Protein AF-A0A8S2ZHR7-F1 (afdb_monomer_lite)

Radius of gyration: 15.22 Å; chains: 1; bounding box: 38×34×45 Å

pLDDT: mean 90.01, std 8.29, range [46.16, 97.62]

Organism: NCBI:txid1234261

Foldseek 3Di:
DPPDWAWDDWEDDDPWIKTATPVLDIDIPDAQPVVVVVCVVVDRFWDDKYAEPPNWIWTAGNVGDIDIDADPVVVVVQVPDPFHFPDKYYEPPRKIWTQTPQLAIDIDPADPVVVCVSVVCNVVSFRFPDKDYDPPNDIDTATPVRD

Sequence (147 aa):
MPNSRSVTHVALYESSYFILFDDDYWISSDLPTRLSTKLDNLGSHVDFVSLGPNDQWFLKMQNGRVYYDIEKNLEDKLDKSSHDPRRIWFTGDDGHIVQYEDLSLSFHNISIDLHHKLNGRQKSLPEVADLAMGMNETWWVSFKDGR

Structure (mmCIF, N/CA/C/O backbone):
data_AF-A0A8S2ZHR7-F1
#
_entry.id   AF-A0A8S2ZHR7-F1
#
loop_
_atom_site.group_PDB
_atom_site.id
_atom_site.type_symbol
_atom_site.label_atom_id
_atom_site.label_alt_id
_atom_site.label_comp_id
_atom_site.label_asym_id
_atom_site.label_entity_id
_atom_site.label_seq_id
_atom_site.pdbx_PDB_ins_code
_atom_site.Cartn_x
_atom_site.Cartn_y
_atom_site.Cartn_z
_atom_site.occupancy
_atom_site.B_iso_or_equiv
_atom_site.auth_seq_id
_atom_site.auth_comp_id
_atom_site.auth_asym_id
_atom_site.auth_atom_id
_atom_site.pdbx_PDB_model_num
ATOM 1 N N . MET A 1 1 ? 4.089 -21.744 -27.094 1.00 46.16 1 MET A N 1
ATOM 2 C CA . MET A 1 1 ? 2.955 -20.975 -26.540 1.00 46.16 1 MET A CA 1
ATOM 3 C C . MET A 1 1 ? 3.538 -19.712 -25.934 1.00 46.16 1 MET A C 1
ATOM 5 O O . MET A 1 1 ? 4.606 -19.839 -25.345 1.00 46.16 1 MET A O 1
ATOM 9 N N . PRO A 1 2 ? 2.965 -18.515 -26.126 1.00 53.44 2 PRO A N 1
ATOM 10 C CA . PRO A 1 2 ? 3.451 -17.359 -25.388 1.00 53.44 2 PRO A CA 1
ATOM 11 C C . PRO A 1 2 ? 3.142 -17.601 -23.906 1.00 53.44 2 PRO A C 1
ATOM 13 O O . PRO A 1 2 ? 2.005 -17.926 -23.573 1.00 53.44 2 PRO A O 1
ATOM 16 N N . ASN A 1 3 ? 4.158 -17.528 -23.044 1.00 57.16 3 ASN A N 1
ATOM 17 C CA . ASN A 1 3 ? 3.981 -17.611 -21.595 1.00 57.16 3 ASN A CA 1
ATOM 18 C C . ASN A 1 3 ? 3.078 -16.448 -21.170 1.00 57.16 3 ASN A C 1
ATOM 20 O O . ASN A 1 3 ? 3.516 -15.297 -21.173 1.00 57.16 3 ASN A O 1
ATOM 24 N N . SER A 1 4 ? 1.808 -16.727 -20.875 1.00 80.44 4 SER A N 1
ATOM 25 C CA . SER A 1 4 ? 0.925 -15.732 -20.280 1.00 80.44 4 SER A CA 1
ATOM 26 C C . SER A 1 4 ? 1.351 -15.548 -18.830 1.00 80.44 4 SER A C 1
ATOM 28 O O . SER A 1 4 ? 1.229 -16.481 -18.042 1.00 80.44 4 SER A O 1
ATOM 30 N N . ARG A 1 5 ? 1.864 -14.365 -18.499 1.00 88.88 5 ARG A N 1
ATOM 31 C CA . ARG A 1 5 ? 2.059 -13.952 -17.109 1.00 88.88 5 ARG A CA 1
ATOM 32 C C . ARG A 1 5 ? 0.711 -13.600 -16.499 1.00 88.88 5 ARG A C 1
ATOM 34 O O . ARG A 1 5 ? -0.083 -12.917 -17.154 1.00 88.88 5 ARG A O 1
ATOM 41 N N . SER A 1 6 ? 0.469 -14.031 -15.269 1.00 93.38 6 SER A N 1
ATOM 42 C CA . SER A 1 6 ? -0.728 -13.640 -14.519 1.00 93.38 6 SER A CA 1
ATOM 43 C C . SER A 1 6 ? -0.395 -12.441 -13.644 1.00 93.38 6 SE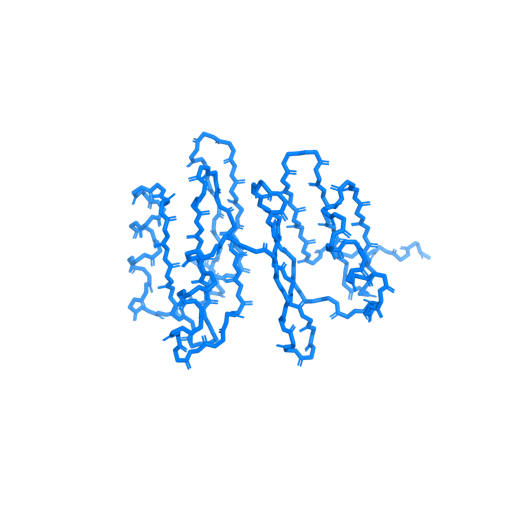R A C 1
ATOM 45 O O . SER A 1 6 ? 0.659 -12.411 -13.018 1.00 93.38 6 SER A O 1
ATOM 47 N N . VAL A 1 7 ? -1.280 -11.449 -13.586 1.00 92.69 7 VAL A N 1
ATOM 48 C CA . VAL A 1 7 ? -1.117 -10.317 -12.664 1.00 92.69 7 VAL A CA 1
ATOM 49 C C . VAL A 1 7 ? -1.442 -10.782 -11.246 1.00 92.69 7 VAL A C 1
ATOM 51 O O . VAL A 1 7 ? -2.509 -11.353 -11.020 1.00 92.69 7 VAL A O 1
ATOM 54 N N . THR A 1 8 ? -0.537 -10.531 -10.305 1.00 92.12 8 THR A N 1
ATOM 55 C CA . THR A 1 8 ? -0.704 -10.867 -8.881 1.00 92.12 8 THR A CA 1
ATOM 56 C C . THR A 1 8 ? -1.009 -9.648 -8.031 1.00 92.12 8 THR A C 1
ATOM 58 O O . THR A 1 8 ? -1.717 -9.770 -7.034 1.00 92.12 8 THR A O 1
ATOM 61 N N . HIS A 1 9 ? -0.503 -8.478 -8.424 1.00 92.62 9 HIS A N 1
ATOM 62 C CA . HIS A 1 9 ? -0.714 -7.240 -7.687 1.00 92.62 9 HIS A CA 1
ATOM 63 C C . HIS A 1 9 ? -0.705 -6.027 -8.613 1.00 92.62 9 HIS A C 1
ATOM 65 O O . HIS A 1 9 ? 0.072 -5.963 -9.569 1.00 92.62 9 HIS A O 1
ATOM 71 N N . VAL A 1 10 ? -1.554 -5.050 -8.307 1.00 93.69 10 VAL A N 1
ATOM 72 C CA . VAL A 1 10 ? -1.620 -3.769 -9.010 1.00 93.69 10 VAL A CA 1
ATOM 73 C C . VAL A 1 10 ? -1.674 -2.651 -7.976 1.00 93.69 10 VAL A C 1
ATOM 75 O O . VAL A 1 10 ? -2.525 -2.659 -7.091 1.00 93.69 10 VAL A O 1
ATOM 78 N N . ALA A 1 11 ? -0.795 -1.663 -8.113 1.00 93.81 11 ALA A N 1
ATOM 79 C CA . ALA A 1 11 ? -0.858 -0.408 -7.376 1.00 93.81 11 ALA A CA 1
ATOM 80 C C . ALA A 1 11 ? -1.054 0.741 -8.361 1.00 93.81 11 ALA A C 1
ATOM 82 O O . ALA A 1 11 ? -0.322 0.837 -9.345 1.00 93.81 11 ALA A O 1
ATOM 83 N N . LEU A 1 12 ? -2.030 1.604 -8.091 1.00 92.31 12 LEU A N 1
ATOM 84 C CA . LEU A 1 12 ? -2.360 2.767 -8.912 1.00 92.31 12 LEU A CA 1
ATOM 85 C C . LEU A 1 12 ? -2.470 3.991 -8.010 1.00 92.31 12 LEU A C 1
ATOM 87 O O . LEU A 1 12 ? -3.065 3.900 -6.937 1.00 92.31 12 LEU A O 1
ATOM 91 N N . TYR A 1 13 ? -1.952 5.124 -8.467 1.00 90.75 13 TYR A N 1
ATOM 92 C CA . TYR A 1 13 ? -2.247 6.428 -7.885 1.00 90.75 13 TYR A CA 1
ATOM 93 C C . TYR A 1 13 ? -2.025 7.517 -8.940 1.00 90.75 13 TYR A C 1
ATOM 95 O O . TYR A 1 13 ? -0.942 7.607 -9.506 1.00 90.75 13 TYR A O 1
ATOM 103 N N . GLU A 1 14 ? -3.050 8.327 -9.221 1.00 89.00 14 GLU A N 1
ATOM 104 C CA . GLU A 1 14 ? -3.039 9.321 -10.308 1.00 89.00 14 GLU A CA 1
ATOM 105 C C . GLU A 1 14 ? -2.530 8.737 -11.644 1.00 89.00 14 GLU A C 1
ATOM 107 O O . GLU A 1 14 ? -3.165 7.839 -12.198 1.00 89.00 14 GLU A O 1
ATOM 112 N N . SER A 1 15 ? -1.415 9.241 -12.182 1.00 90.88 15 SER A N 1
ATOM 113 C CA . SER A 1 15 ? -0.777 8.729 -13.403 1.00 90.88 15 SER A CA 1
ATOM 114 C C . SER A 1 15 ? 0.216 7.590 -13.153 1.00 90.88 15 SER A C 1
ATOM 116 O O . SER A 1 15 ? 0.689 6.975 -14.107 1.00 90.88 15 SER A O 1
ATOM 118 N N . SER A 1 16 ? 0.536 7.300 -11.894 1.00 94.19 16 SER A N 1
ATOM 119 C CA . SER A 1 16 ? 1.536 6.314 -11.498 1.00 94.19 16 SER A CA 1
ATOM 120 C C . SER A 1 16 ? 0.931 4.920 -11.382 1.00 94.19 16 SER A C 1
ATOM 122 O O . SER A 1 16 ? -0.168 4.733 -10.848 1.00 94.19 16 SER A O 1
ATOM 124 N N . TYR A 1 17 ? 1.680 3.911 -11.830 1.00 95.25 17 TYR A N 1
ATOM 125 C CA . TYR A 1 17 ? 1.286 2.516 -11.649 1.00 95.25 17 TYR A CA 1
ATOM 126 C C . TYR A 1 17 ? 2.465 1.583 -11.393 1.00 95.25 17 TYR A C 1
ATOM 128 O O . TYR A 1 17 ? 3.582 1.801 -11.866 1.00 95.25 17 TYR A O 1
ATOM 136 N N . PHE A 1 18 ? 2.171 0.483 -10.706 1.00 95.94 18 PHE A N 1
ATOM 137 C CA . PHE A 1 18 ? 3.034 -0.680 -10.538 1.00 95.94 18 PHE A CA 1
ATOM 138 C C . PHE A 1 18 ? 2.203 -1.951 -10.736 1.00 95.94 18 PHE A C 1
ATOM 140 O O . PHE A 1 18 ? 1.135 -2.090 -10.142 1.00 95.94 18 PHE A O 1
ATOM 147 N N . ILE A 1 19 ? 2.680 -2.879 -11.562 1.00 95.56 19 ILE A N 1
ATOM 148 C CA . ILE A 1 19 ? 2.032 -4.170 -11.817 1.00 95.56 19 ILE A CA 1
ATOM 149 C C . ILE A 1 19 ? 3.056 -5.268 -11.555 1.00 95.56 19 ILE A C 1
ATOM 151 O O . ILE A 1 19 ? 4.109 -5.281 -12.191 1.00 95.56 19 ILE A O 1
ATOM 155 N N . LEU A 1 20 ? 2.721 -6.186 -10.652 1.00 94.69 20 LEU A N 1
ATOM 156 C CA . LEU A 1 20 ? 3.489 -7.391 -10.349 1.00 94.69 20 LEU A CA 1
ATOM 157 C C . LEU A 1 20 ? 2.840 -8.600 -11.016 1.00 94.69 20 LEU A C 1
ATOM 159 O O . LEU A 1 20 ? 1.612 -8.745 -11.015 1.00 94.69 20 LEU A O 1
ATOM 163 N N . PHE A 1 21 ? 3.677 -9.473 -11.555 1.00 94.06 21 PHE A N 1
ATOM 164 C CA . PHE A 1 21 ? 3.275 -10.73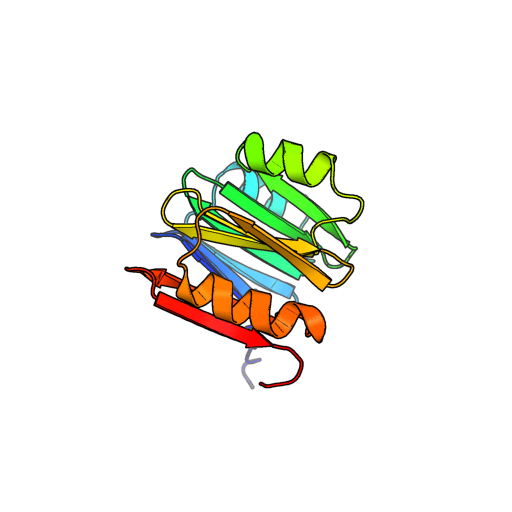6 -12.150 1.00 94.06 21 PHE A CA 1
ATOM 165 C C . PHE A 1 21 ? 3.640 -11.924 -11.251 1.00 94.06 21 PHE A C 1
ATOM 167 O O . PHE A 1 21 ? 4.386 -11.804 -10.281 1.00 94.06 21 PHE A O 1
ATOM 174 N N . ASP A 1 22 ? 3.085 -13.086 -11.575 1.00 93.19 22 ASP A N 1
ATOM 175 C CA . ASP A 1 22 ? 3.300 -14.356 -10.876 1.00 93.19 22 ASP A CA 1
ATOM 176 C C . ASP A 1 22 ? 4.722 -14.922 -10.997 1.00 93.19 22 ASP A C 1
ATOM 178 O O . ASP A 1 22 ? 5.096 -15.792 -10.214 1.00 93.19 22 ASP A O 1
ATOM 182 N N . ASP A 1 23 ? 5.520 -14.421 -11.940 1.00 91.88 23 ASP A N 1
ATOM 183 C CA . ASP A 1 23 ? 6.924 -14.782 -12.147 1.00 91.88 23 ASP A CA 1
ATOM 184 C C . ASP A 1 23 ? 7.918 -13.770 -11.544 1.00 91.88 23 ASP A C 1
ATOM 186 O O . ASP A 1 23 ? 9.063 -13.698 -11.988 1.00 91.88 23 ASP A O 1
ATOM 190 N N . ASP A 1 24 ? 7.482 -12.973 -10.560 1.00 91.25 24 ASP A N 1
ATOM 191 C CA . ASP A 1 24 ? 8.230 -11.881 -9.905 1.00 91.25 24 ASP A CA 1
ATOM 192 C C . ASP A 1 24 ? 8.659 -10.735 -10.839 1.00 91.25 24 ASP A C 1
ATOM 194 O O . ASP A 1 24 ? 9.305 -9.770 -10.407 1.00 91.25 24 ASP A O 1
ATOM 198 N N . TYR A 1 25 ? 8.285 -10.799 -12.119 1.00 92.12 25 TYR A N 1
ATOM 199 C CA . TYR A 1 25 ? 8.446 -9.690 -13.041 1.00 92.12 25 TYR A CA 1
ATOM 200 C C . TYR A 1 25 ? 7.488 -8.566 -12.658 1.00 92.12 25 TYR A C 1
ATOM 202 O O . TYR A 1 25 ? 6.367 -8.800 -12.206 1.00 92.12 25 TYR A O 1
ATOM 210 N N . TRP A 1 26 ? 7.906 -7.327 -12.882 1.00 94.06 26 TRP A N 1
ATOM 211 C CA . TRP A 1 26 ? 7.049 -6.171 -12.687 1.00 94.06 26 TRP A CA 1
ATOM 212 C C . TRP A 1 26 ? 7.285 -5.126 -13.769 1.00 94.06 26 TRP A C 1
ATOM 214 O O . TRP A 1 26 ? 8.347 -5.061 -14.391 1.00 94.06 26 TRP A O 1
ATOM 224 N N . ILE A 1 27 ? 6.262 -4.310 -13.993 1.00 95.06 27 ILE A N 1
ATOM 225 C CA . ILE A 1 27 ? 6.321 -3.115 -14.835 1.00 95.06 27 ILE A CA 1
ATOM 226 C C . ILE A 1 27 ? 5.747 -1.937 -14.061 1.00 95.06 27 ILE A C 1
ATOM 228 O O . ILE A 1 27 ? 4.861 -2.102 -13.222 1.00 95.06 27 ILE A O 1
ATOM 232 N N . SER A 1 28 ? 6.223 -0.737 -14.362 1.00 95.75 28 SER A N 1
ATOM 233 C CA . SER A 1 28 ? 5.758 0.477 -13.702 1.00 95.75 28 SER A CA 1
ATOM 234 C C . SER A 1 28 ? 5.879 1.698 -14.601 1.00 95.75 28 SER A C 1
ATOM 236 O O . SER A 1 28 ? 6.675 1.694 -15.541 1.00 95.75 28 SER A O 1
ATOM 238 N N . SER A 1 29 ? 5.134 2.749 -14.273 1.00 97.00 29 SER A N 1
ATOM 239 C CA . SER A 1 29 ? 5.323 4.097 -14.819 1.00 97.00 29 SER A CA 1
ATOM 240 C C . SER A 1 29 ? 5.192 5.124 -13.709 1.00 97.00 29 SER A C 1
ATOM 242 O O . SER A 1 29 ? 4.399 4.939 -12.784 1.00 97.00 29 SER A O 1
ATOM 244 N N . ASP A 1 30 ? 5.978 6.193 -13.827 1.00 96.25 30 ASP A N 1
ATOM 245 C CA . ASP A 1 30 ? 5.869 7.412 -13.019 1.00 96.25 30 ASP A CA 1
ATOM 246 C C . ASP A 1 30 ? 5.871 7.166 -11.503 1.00 96.25 30 ASP A C 1
ATOM 248 O O . ASP A 1 30 ? 5.149 7.814 -10.752 1.00 96.25 30 ASP A O 1
ATOM 252 N N . LEU A 1 31 ? 6.670 6.205 -11.027 1.00 97.00 31 LEU A N 1
ATOM 253 C CA . LEU A 1 31 ? 6.787 5.938 -9.593 1.00 97.00 31 LEU A CA 1
ATOM 254 C C . LEU A 1 31 ? 7.456 7.109 -8.857 1.00 97.00 31 LEU A C 1
ATOM 256 O O . LEU A 1 31 ? 8.366 7.734 -9.412 1.00 97.00 31 LEU A O 1
ATOM 260 N N . PRO A 1 32 ? 7.124 7.324 -7.568 1.00 96.81 32 PRO A N 1
ATOM 261 C CA . PRO A 1 32 ? 7.895 8.205 -6.702 1.00 96.81 32 PRO A CA 1
ATOM 262 C C . PRO A 1 32 ? 9.395 7.892 -6.784 1.00 96.81 32 PRO A C 1
ATOM 264 O O . PRO A 1 32 ? 9.813 6.732 -6.705 1.00 96.81 32 PRO A O 1
ATOM 267 N N . THR A 1 33 ? 10.232 8.926 -6.909 1.00 96.38 33 THR A N 1
ATOM 268 C CA . THR A 1 33 ? 11.677 8.767 -7.194 1.00 96.38 33 THR A CA 1
ATOM 269 C C . THR A 1 33 ? 12.379 7.863 -6.174 1.00 96.38 33 THR A C 1
ATOM 271 O O . THR A 1 33 ? 13.218 7.025 -6.528 1.00 96.38 33 THR A O 1
ATOM 274 N N . ARG A 1 34 ? 12.022 7.999 -4.889 1.00 96.81 34 ARG A N 1
ATOM 275 C CA . ARG A 1 34 ? 12.594 7.189 -3.803 1.00 96.81 34 ARG A CA 1
ATOM 276 C C . ARG A 1 34 ? 12.162 5.723 -3.881 1.00 96.81 34 ARG A C 1
ATOM 278 O O . ARG A 1 34 ? 12.991 4.861 -3.595 1.00 96.81 34 ARG A O 1
ATOM 285 N N . LEU A 1 35 ? 10.934 5.438 -4.322 1.00 97.06 35 LEU A N 1
ATOM 286 C CA . LEU A 1 35 ? 10.470 4.071 -4.569 1.00 97.06 35 LEU A CA 1
ATOM 287 C C . LEU A 1 35 ? 11.195 3.453 -5.766 1.00 97.06 35 LEU A C 1
ATOM 289 O O . LEU A 1 35 ? 11.736 2.359 -5.630 1.00 97.06 35 LEU A O 1
ATOM 293 N N . SER A 1 36 ? 11.273 4.161 -6.900 1.00 95.75 36 SER A N 1
ATOM 294 C CA . SER A 1 36 ? 11.976 3.668 -8.099 1.00 95.75 36 SER A CA 1
ATOM 295 C C . SER A 1 36 ? 13.423 3.303 -7.772 1.00 95.75 36 SER A C 1
ATOM 297 O O . SER A 1 36 ? 13.856 2.180 -8.008 1.00 95.75 36 SER A O 1
ATOM 299 N N . THR A 1 37 ? 14.136 4.209 -7.094 1.00 95.62 37 THR A N 1
ATOM 300 C CA . THR A 1 37 ? 15.517 3.969 -6.649 1.00 95.62 37 THR A CA 1
ATOM 301 C C . THR A 1 37 ? 15.605 2.752 -5.724 1.00 95.62 37 THR A C 1
ATOM 303 O O . THR A 1 37 ? 16.581 2.001 -5.756 1.00 95.62 37 THR A O 1
ATOM 306 N N . LYS A 1 38 ? 14.608 2.540 -4.857 1.00 94.81 38 LYS A N 1
ATOM 307 C CA . LYS A 1 38 ? 14.587 1.391 -3.950 1.00 94.81 38 LYS A CA 1
ATOM 308 C C . LYS A 1 38 ? 14.414 0.079 -4.715 1.00 94.81 38 LYS A C 1
ATOM 310 O O . LYS A 1 38 ? 15.147 -0.866 -4.430 1.00 94.81 38 LYS A O 1
ATOM 315 N N . LEU A 1 39 ? 13.491 0.038 -5.672 1.00 94.44 39 LEU A N 1
ATOM 316 C CA . LEU A 1 39 ? 13.226 -1.130 -6.513 1.00 94.44 39 LEU A CA 1
ATOM 317 C C . LEU A 1 39 ? 14.445 -1.494 -7.370 1.00 94.44 39 LEU A C 1
ATOM 319 O O . LEU A 1 39 ? 14.838 -2.660 -7.384 1.00 94.44 39 LEU A O 1
ATOM 323 N N . ASP A 1 40 ? 15.112 -0.504 -7.968 1.00 91.56 40 ASP A N 1
ATOM 324 C CA . ASP A 1 40 ? 16.322 -0.717 -8.777 1.00 91.56 40 ASP A CA 1
ATOM 325 C C . ASP A 1 40 ? 17.470 -1.347 -7.970 1.00 91.56 40 ASP A C 1
ATOM 327 O O . ASP A 1 40 ? 18.223 -2.177 -8.477 1.00 91.56 40 ASP A O 1
ATOM 331 N N . ASN A 1 41 ? 17.595 -0.978 -6.692 1.00 90.31 41 ASN A N 1
ATOM 332 C CA . ASN A 1 41 ? 18.654 -1.483 -5.815 1.00 90.31 41 ASN A CA 1
ATOM 333 C C . ASN A 1 41 ? 18.347 -2.856 -5.206 1.00 90.31 41 ASN A C 1
ATOM 335 O O . ASN A 1 41 ? 19.268 -3.623 -4.925 1.00 90.31 41 ASN A O 1
ATOM 339 N N . LEU A 1 42 ? 17.076 -3.142 -4.916 1.00 86.31 42 LEU A N 1
ATOM 340 C CA . LEU A 1 42 ? 16.670 -4.389 -4.263 1.00 86.31 42 LEU A CA 1
ATOM 341 C C . LEU A 1 42 ? 16.411 -5.527 -5.259 1.00 86.31 42 LEU A C 1
ATOM 343 O O . LEU A 1 42 ? 16.535 -6.690 -4.876 1.00 86.31 42 LEU A O 1
ATOM 347 N N . GLY A 1 43 ? 16.077 -5.203 -6.511 1.00 77.81 43 GLY A N 1
ATOM 348 C CA . GLY A 1 43 ? 15.761 -6.174 -7.554 1.00 77.81 43 GLY A CA 1
ATOM 349 C C . GLY A 1 43 ? 14.361 -6.788 -7.423 1.00 77.81 43 GLY A C 1
ATOM 350 O O . GLY A 1 43 ? 13.459 -6.241 -6.788 1.00 77.81 43 GLY A O 1
ATOM 351 N N . SER A 1 44 ? 14.162 -7.934 -8.070 1.00 70.25 44 SER A N 1
ATOM 352 C CA . SER A 1 44 ? 12.885 -8.649 -8.163 1.00 70.25 44 SER A CA 1
ATOM 353 C C . SER A 1 44 ? 12.694 -9.589 -6.975 1.00 70.25 44 SER A C 1
ATOM 355 O O . SER A 1 44 ? 13.312 -10.636 -6.981 1.00 70.25 44 SER A O 1
ATOM 357 N N . HIS A 1 45 ? 11.891 -9.218 -5.974 1.00 90.06 45 HIS A N 1
ATOM 358 C CA . HIS A 1 45 ? 11.292 -10.097 -4.939 1.00 90.06 45 HIS A CA 1
ATOM 359 C C . HIS A 1 45 ? 10.225 -9.300 -4.168 1.00 90.06 45 HIS A C 1
ATOM 361 O O . HIS A 1 45 ? 10.190 -9.263 -2.932 1.00 90.06 45 HIS A O 1
ATOM 367 N N . VAL A 1 46 ? 9.417 -8.550 -4.912 1.00 94.31 46 VAL A N 1
ATOM 368 C CA . VAL A 1 46 ? 8.371 -7.690 -4.359 1.00 94.31 46 VAL A CA 1
ATOM 369 C C . VAL A 1 46 ? 7.180 -8.567 -3.981 1.00 94.31 46 VAL A C 1
ATOM 371 O O . VAL A 1 46 ? 6.793 -9.441 -4.745 1.00 94.31 46 VAL A O 1
ATOM 374 N N . ASP A 1 47 ? 6.623 -8.350 -2.795 1.00 94.44 47 ASP A N 1
ATOM 375 C CA . ASP A 1 47 ? 5.376 -8.985 -2.347 1.00 94.44 47 ASP A CA 1
ATOM 376 C C . ASP A 1 47 ? 4.195 -8.028 -2.533 1.00 94.44 47 ASP A C 1
ATOM 378 O O . ASP A 1 47 ? 3.149 -8.396 -3.061 1.00 94.44 47 ASP A O 1
ATOM 382 N N . PHE A 1 48 ? 4.372 -6.764 -2.141 1.00 95.12 48 PHE A N 1
ATOM 383 C CA . PHE A 1 48 ? 3.305 -5.772 -2.197 1.00 95.12 48 PHE A CA 1
ATOM 384 C C . PHE A 1 48 ? 3.861 -4.358 -2.354 1.00 95.12 48 PHE A C 1
ATOM 386 O O . PHE A 1 48 ? 4.872 -4.008 -1.742 1.00 95.12 48 PHE A O 1
ATOM 393 N N . VAL A 1 49 ? 3.168 -3.530 -3.135 1.00 96.12 49 VAL A N 1
ATOM 394 C CA . VAL A 1 49 ? 3.437 -2.092 -3.270 1.00 96.12 49 VAL A CA 1
ATOM 395 C C . VAL A 1 49 ? 2.132 -1.330 -3.117 1.00 96.12 49 VAL A C 1
ATOM 397 O O . VAL A 1 49 ? 1.116 -1.731 -3.669 1.00 96.12 49 VAL A O 1
ATOM 400 N N . SER A 1 50 ? 2.143 -0.196 -2.438 1.00 96.00 50 SER A N 1
ATOM 401 C CA . SER A 1 50 ? 1.058 0.774 -2.555 1.00 96.00 50 SER A CA 1
ATOM 402 C C . SER A 1 50 ? 1.610 2.159 -2.823 1.00 96.00 50 SER A C 1
ATOM 404 O O . SER A 1 50 ? 2.719 2.499 -2.409 1.00 96.00 50 SER A O 1
ATOM 406 N N . LEU A 1 51 ? 0.820 2.925 -3.566 1.00 95.00 51 LEU A N 1
ATOM 407 C CA . LEU A 1 51 ? 1.107 4.290 -3.974 1.00 95.00 51 LEU A CA 1
ATOM 408 C C . LEU A 1 51 ? 0.036 5.188 -3.363 1.00 95.00 51 LEU A C 1
ATOM 410 O O . LEU A 1 51 ? -1.128 4.787 -3.276 1.00 95.00 51 LEU A O 1
ATOM 414 N N . GLY A 1 52 ? 0.441 6.366 -2.912 1.00 93.00 52 GLY A N 1
ATOM 415 C CA . GLY A 1 52 ? -0.418 7.315 -2.227 1.00 93.00 52 GLY A CA 1
ATOM 416 C C . GLY A 1 52 ? -0.127 8.763 -2.614 1.00 93.00 52 GLY A C 1
ATOM 417 O O . GLY A 1 52 ? 0.769 9.026 -3.421 1.00 93.00 52 GLY A O 1
ATOM 418 N N . PRO A 1 53 ? -0.885 9.705 -2.032 1.00 91.88 53 PRO A N 1
ATOM 419 C CA . PRO A 1 53 ? -0.702 11.132 -2.268 1.00 91.88 53 PRO A CA 1
ATOM 420 C C . PRO A 1 53 ? 0.687 11.602 -1.841 1.00 91.88 53 PRO A C 1
ATOM 422 O O . PRO A 1 53 ? 1.334 10.981 -1.005 1.00 91.88 53 PRO A O 1
ATOM 425 N N . ASN A 1 54 ? 1.132 12.740 -2.380 1.00 91.31 54 ASN A N 1
ATOM 426 C CA . ASN A 1 54 ? 2.359 13.418 -1.941 1.00 91.31 54 ASN A CA 1
ATOM 427 C C . ASN A 1 54 ? 3.614 12.518 -1.965 1.00 91.31 54 ASN A C 1
ATOM 429 O O . ASN A 1 54 ? 4.405 12.537 -1.023 1.00 91.31 54 ASN A O 1
ATOM 433 N N . ASP A 1 55 ? 3.779 11.718 -3.025 1.00 92.94 55 ASP A N 1
ATOM 434 C CA . ASP A 1 55 ? 4.873 10.746 -3.185 1.00 92.94 55 ASP A CA 1
ATOM 435 C C . ASP A 1 55 ? 4.943 9.676 -2.080 1.00 92.94 55 ASP A C 1
ATOM 437 O O . ASP A 1 55 ? 5.984 9.038 -1.898 1.00 92.94 55 ASP A O 1
ATOM 441 N N . GLN A 1 56 ? 3.847 9.436 -1.354 1.00 95.38 56 GLN A N 1
ATOM 442 C CA . GLN A 1 56 ? 3.798 8.381 -0.352 1.00 95.38 56 GLN A CA 1
ATOM 443 C C . GLN A 1 56 ? 3.782 6.997 -0.994 1.00 95.38 56 GLN A C 1
ATOM 445 O O . GLN A 1 56 ? 3.126 6.751 -2.010 1.00 95.38 56 GLN A O 1
ATOM 450 N N . TRP A 1 57 ? 4.484 6.060 -0.369 1.00 96.81 57 TRP A N 1
ATOM 451 C CA . TRP A 1 57 ? 4.492 4.672 -0.799 1.00 96.81 57 TRP A CA 1
ATOM 452 C C . TRP A 1 57 ? 4.830 3.718 0.338 1.00 96.81 57 TRP A C 1
ATOM 454 O O . TRP A 1 57 ? 5.497 4.059 1.317 1.00 96.81 57 TRP A O 1
ATOM 464 N N . PHE A 1 58 ? 4.404 2.474 0.159 1.00 97.62 58 PHE A N 1
ATOM 465 C CA . PHE A 1 58 ? 4.792 1.343 0.987 1.00 97.62 58 PHE A CA 1
ATOM 466 C C . PHE A 1 58 ? 5.227 0.191 0.085 1.00 97.62 58 PHE A C 1
ATOM 468 O O . PHE A 1 58 ? 4.620 -0.071 -0.951 1.00 97.62 58 PHE A O 1
ATOM 475 N N . LEU A 1 59 ? 6.291 -0.494 0.484 1.00 97.38 59 LEU A N 1
ATOM 476 C CA . LEU A 1 59 ? 6.877 -1.634 -0.201 1.00 97.38 59 LEU A CA 1
ATOM 477 C C . LEU A 1 59 ? 7.097 -2.748 0.813 1.00 97.38 59 LEU A C 1
ATOM 479 O O . LEU A 1 59 ? 7.790 -2.562 1.816 1.00 97.38 59 LEU A O 1
ATOM 483 N N . LYS A 1 60 ? 6.586 -3.931 0.495 1.00 96.25 60 LYS A N 1
ATOM 484 C CA . LYS A 1 60 ? 6.902 -5.170 1.189 1.00 96.25 60 LYS A CA 1
ATOM 485 C C . LYS A 1 60 ? 7.604 -6.130 0.247 1.00 96.25 60 LYS A C 1
ATOM 487 O O . LYS A 1 60 ? 7.169 -6.345 -0.883 1.00 96.25 60 LYS A O 1
ATOM 492 N N . MET A 1 61 ? 8.693 -6.704 0.732 1.00 95.38 61 MET A N 1
ATOM 493 C CA . MET A 1 61 ? 9.464 -7.729 0.041 1.00 95.38 61 MET A CA 1
ATOM 494 C C . MET A 1 61 ? 9.007 -9.120 0.492 1.00 95.38 61 MET A C 1
ATOM 496 O O . MET A 1 61 ? 8.611 -9.304 1.644 1.00 95.38 61 MET A O 1
ATOM 500 N N . GLN A 1 62 ? 9.175 -10.128 -0.362 1.00 93.62 62 GLN A N 1
ATOM 501 C CA . GLN A 1 62 ? 8.843 -11.528 -0.048 1.00 93.62 62 GLN A CA 1
ATOM 502 C C . GLN A 1 62 ? 9.613 -12.085 1.162 1.00 93.62 62 GLN A C 1
ATOM 504 O O . GLN A 1 62 ? 9.155 -13.005 1.832 1.00 93.62 62 GLN A O 1
ATOM 509 N N . ASN A 1 63 ? 10.777 -11.509 1.482 1.00 92.31 63 ASN A N 1
ATOM 510 C CA . ASN A 1 63 ? 11.559 -11.863 2.671 1.00 92.31 63 ASN A CA 1
ATOM 511 C C . ASN A 1 63 ? 11.054 -11.204 3.972 1.00 92.31 63 ASN A C 1
ATOM 513 O O . ASN A 1 63 ? 11.739 -11.273 4.992 1.00 92.31 63 ASN A O 1
ATOM 517 N N . GLY A 1 64 ? 9.906 -10.524 3.930 1.00 92.44 64 GLY A N 1
ATOM 518 C CA . GLY A 1 64 ? 9.282 -9.853 5.068 1.00 92.44 64 GLY A CA 1
ATOM 519 C C . GLY A 1 64 ? 9.801 -8.443 5.350 1.00 92.44 64 GLY A C 1
ATOM 520 O O . GLY A 1 64 ? 9.214 -7.745 6.170 1.00 92.44 64 GLY A O 1
ATOM 521 N N . ARG A 1 65 ? 10.865 -7.977 4.678 1.00 93.19 65 ARG A N 1
ATOM 522 C CA . ARG A 1 65 ? 11.352 -6.602 4.863 1.00 93.19 65 ARG A CA 1
ATOM 523 C C . ARG A 1 65 ? 10.353 -5.598 4.306 1.00 93.19 65 ARG A C 1
ATOM 525 O O . ARG A 1 65 ? 9.856 -5.765 3.192 1.00 93.19 65 ARG A O 1
ATOM 532 N N . VAL A 1 66 ? 10.142 -4.527 5.061 1.00 95.31 66 VAL A N 1
ATOM 533 C CA . VAL A 1 66 ? 9.274 -3.413 4.685 1.00 95.31 66 VAL A CA 1
ATOM 534 C C . VAL A 1 66 ? 10.079 -2.132 4.508 1.00 95.31 66 VAL A C 1
ATOM 536 O O . VAL A 1 66 ? 11.086 -1.906 5.183 1.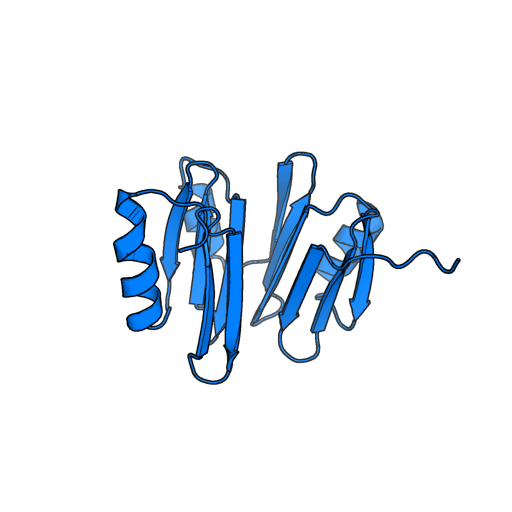00 95.31 66 VAL A O 1
ATOM 539 N N . TYR A 1 67 ? 9.634 -1.299 3.577 1.00 96.06 67 TYR A N 1
ATOM 540 C CA . TYR A 1 67 ? 10.164 0.030 3.313 1.00 96.06 67 TYR A CA 1
ATOM 541 C C . TYR A 1 67 ? 9.000 0.960 3.001 1.00 96.06 67 TYR A C 1
ATOM 543 O O . TYR A 1 67 ? 8.014 0.536 2.405 1.00 96.06 67 TYR A O 1
ATOM 551 N N . TYR A 1 68 ? 9.116 2.225 3.373 1.00 97.06 68 TYR A N 1
ATOM 552 C CA . TYR A 1 68 ? 8.070 3.200 3.116 1.00 97.06 68 TYR A CA 1
ATOM 553 C C . TYR A 1 68 ? 8.629 4.617 3.077 1.00 97.06 68 TYR A C 1
ATOM 555 O O . TYR A 1 68 ? 9.689 4.902 3.642 1.00 97.06 68 TYR A O 1
ATOM 563 N N . ASP A 1 69 ? 7.882 5.491 2.420 1.00 97.06 69 ASP A N 1
ATOM 564 C CA . ASP A 1 69 ? 7.974 6.938 2.551 1.00 97.06 69 ASP A CA 1
ATOM 565 C C . ASP A 1 69 ? 6.554 7.426 2.809 1.00 97.06 69 ASP A C 1
ATOM 567 O O . ASP A 1 69 ? 5.672 7.263 1.971 1.00 97.06 69 ASP A O 1
ATOM 571 N N . ILE A 1 70 ? 6.298 7.888 4.024 1.00 95.88 70 ILE A N 1
ATOM 572 C CA . ILE A 1 70 ? 4.955 8.163 4.535 1.00 95.88 70 ILE A CA 1
ATOM 573 C C . ILE A 1 70 ? 4.988 9.416 5.390 1.00 95.88 70 ILE A C 1
ATOM 575 O O . ILE A 1 70 ? 6.044 9.863 5.838 1.00 95.88 70 ILE A O 1
ATOM 579 N N . GLU A 1 71 ? 3.814 9.988 5.634 1.00 94.06 71 GLU A N 1
ATOM 580 C CA . GLU A 1 71 ? 3.698 11.131 6.527 1.00 94.06 71 GLU A CA 1
ATOM 581 C C . GLU A 1 71 ? 4.197 10.802 7.938 1.00 94.06 71 GLU A C 1
ATOM 583 O O . GLU A 1 71 ? 4.046 9.686 8.447 1.00 94.06 71 GLU A O 1
ATOM 588 N N . LYS A 1 72 ? 4.733 11.825 8.609 1.00 92.62 72 LYS A N 1
ATOM 589 C CA . LYS A 1 72 ? 5.325 11.671 9.938 1.00 92.62 72 LYS A CA 1
ATOM 590 C C . LYS A 1 72 ? 4.337 11.115 10.968 1.00 92.62 72 LYS A C 1
ATOM 592 O O . LYS A 1 72 ? 4.711 10.323 11.823 1.00 92.62 72 LYS A O 1
ATOM 597 N N . ASN A 1 73 ? 3.063 11.490 10.859 1.00 92.12 73 ASN A N 1
ATOM 598 C CA . ASN A 1 73 ? 2.021 11.010 11.762 1.00 92.12 73 ASN A CA 1
ATOM 599 C C . ASN A 1 73 ? 1.766 9.503 11.624 1.00 92.12 73 ASN A C 1
ATOM 601 O O . ASN A 1 73 ? 1.489 8.844 12.627 1.00 92.12 73 ASN A O 1
ATOM 605 N N . LEU A 1 74 ? 1.826 8.961 10.404 1.00 94.75 74 LEU A N 1
ATOM 606 C CA . LEU A 1 74 ? 1.717 7.523 10.171 1.00 94.75 74 LEU A CA 1
ATOM 607 C C . LEU A 1 74 ? 2.992 6.815 10.626 1.00 94.75 74 LEU A C 1
ATOM 609 O O . LEU A 1 74 ? 2.894 5.813 11.326 1.00 94.75 74 LEU A O 1
ATOM 613 N N . GLU A 1 75 ? 4.168 7.365 10.323 1.00 95.25 75 GLU A N 1
ATOM 614 C CA . GLU A 1 75 ? 5.449 6.813 10.783 1.00 95.25 75 GLU A CA 1
ATOM 615 C C . GLU A 1 75 ? 5.479 6.680 12.315 1.00 95.25 75 GLU A C 1
ATOM 617 O O . GLU A 1 75 ? 5.685 5.589 12.840 1.00 95.25 75 GLU A O 1
ATOM 622 N N . ASP A 1 76 ? 5.127 7.743 13.041 1.00 94.25 76 ASP A N 1
ATOM 623 C CA . ASP A 1 76 ? 5.085 7.742 14.507 1.00 94.25 76 ASP A CA 1
ATOM 624 C C . ASP A 1 76 ? 4.051 6.756 15.083 1.00 94.25 76 ASP A C 1
ATOM 626 O O . ASP A 1 76 ? 4.169 6.342 16.241 1.00 94.25 76 ASP A O 1
ATOM 630 N N . LYS A 1 77 ? 2.997 6.416 14.327 1.00 93.06 77 LYS A N 1
ATOM 631 C CA . LYS A 1 77 ? 2.027 5.377 14.713 1.00 93.06 77 LYS A CA 1
ATOM 632 C C . LYS A 1 77 ? 2.605 3.983 14.498 1.00 93.06 77 LYS A C 1
ATOM 634 O O . LYS A 1 77 ? 2.433 3.142 15.377 1.00 93.06 77 LYS A O 1
ATOM 639 N N . LEU A 1 78 ? 3.280 3.750 13.371 1.00 95.06 78 LEU A N 1
ATOM 640 C CA . LEU A 1 78 ? 3.937 2.475 13.083 1.00 95.06 78 LEU A CA 1
ATOM 641 C C . LEU A 1 78 ? 5.037 2.188 14.110 1.00 95.06 78 LEU A C 1
ATOM 643 O O . LEU A 1 78 ? 5.058 1.095 14.666 1.00 95.06 78 LEU A O 1
ATOM 647 N N . ASP A 1 79 ? 5.846 3.187 14.467 1.00 92.88 79 ASP A N 1
ATOM 648 C CA . ASP A 1 79 ? 6.915 3.063 15.471 1.00 92.88 79 ASP A CA 1
ATOM 649 C C . ASP A 1 79 ? 6.399 2.706 16.878 1.00 92.88 79 ASP A C 1
ATOM 651 O O . ASP A 1 79 ? 7.121 2.136 17.697 1.00 92.88 79 ASP A O 1
ATOM 655 N N . LYS A 1 80 ? 5.146 3.059 17.186 1.00 92.88 80 LYS A N 1
ATOM 656 C CA . LYS A 1 80 ? 4.488 2.754 18.470 1.00 92.88 80 LYS A CA 1
ATOM 657 C C . LYS A 1 80 ? 3.693 1.451 18.441 1.00 92.88 80 LYS A C 1
ATOM 659 O O . LYS A 1 80 ? 3.198 1.031 19.489 1.00 92.88 80 LYS A O 1
ATOM 664 N N . SER A 1 81 ? 3.519 0.846 17.270 1.00 91.62 81 SER A N 1
ATOM 665 C CA . SER A 1 81 ? 2.806 -0.418 17.126 1.00 91.62 81 SER A CA 1
ATOM 666 C C . SER A 1 81 ? 3.626 -1.563 17.717 1.00 91.62 81 SER A C 1
ATOM 668 O O . SER A 1 81 ? 4.849 -1.595 17.613 1.00 91.62 81 SER A O 1
ATOM 670 N N . SER A 1 82 ? 2.953 -2.546 18.313 1.00 91.69 82 SER A N 1
ATOM 671 C CA . SER A 1 82 ? 3.593 -3.801 18.729 1.00 91.69 82 SER A CA 1
ATOM 672 C C . SER A 1 82 ? 3.787 -4.789 17.576 1.00 91.69 82 SER A C 1
ATOM 674 O O . SER A 1 82 ? 4.349 -5.861 17.785 1.00 91.69 82 SER A O 1
ATOM 676 N N . HIS A 1 83 ? 3.278 -4.464 16.386 1.00 92.62 83 HIS A N 1
ATOM 677 C CA . HIS A 1 83 ? 3.271 -5.342 15.224 1.00 92.62 83 HIS A CA 1
ATOM 678 C C . HIS A 1 83 ? 3.730 -4.592 13.978 1.00 92.62 83 HIS A C 1
ATOM 680 O O . HIS A 1 83 ? 3.330 -3.446 13.756 1.00 92.62 83 HIS A O 1
ATOM 686 N N . ASP A 1 84 ? 4.507 -5.279 13.144 1.00 94.06 84 ASP A N 1
ATOM 687 C CA . ASP A 1 84 ? 4.954 -4.748 11.864 1.00 94.06 84 ASP A CA 1
ATOM 688 C C . ASP A 1 84 ? 3.772 -4.577 10.894 1.00 94.06 84 ASP A C 1
ATOM 690 O O . ASP A 1 84 ? 2.827 -5.384 10.896 1.00 94.06 84 ASP A O 1
ATOM 694 N N . PRO A 1 85 ? 3.801 -3.540 10.039 1.00 95.88 85 PRO A N 1
ATOM 695 C CA . PRO A 1 85 ? 2.805 -3.376 8.997 1.00 95.88 85 PRO A CA 1
ATOM 696 C C . PRO A 1 85 ? 2.930 -4.509 7.975 1.00 95.88 85 PRO A C 1
ATOM 698 O O . PRO A 1 85 ? 3.975 -4.734 7.360 1.00 95.88 85 PRO A O 1
ATOM 701 N N . ARG A 1 86 ? 1.821 -5.207 7.743 1.00 95.12 86 ARG A N 1
ATOM 702 C CA . ARG A 1 86 ? 1.701 -6.194 6.674 1.00 95.12 86 ARG A CA 1
ATOM 703 C C . ARG A 1 86 ? 1.408 -5.515 5.345 1.00 95.12 86 ARG A C 1
ATOM 705 O O . ARG A 1 86 ? 2.052 -5.842 4.352 1.00 95.12 86 ARG A O 1
ATOM 712 N N . ARG A 1 87 ? 0.446 -4.591 5.335 1.00 95.75 87 ARG A N 1
ATOM 713 C CA . ARG A 1 87 ? 0.029 -3.800 4.170 1.00 95.75 87 ARG A CA 1
ATOM 714 C C . ARG A 1 87 ? -0.406 -2.414 4.612 1.00 95.75 87 ARG A C 1
ATOM 716 O O . ARG A 1 87 ? -0.992 -2.262 5.683 1.00 95.75 87 ARG A O 1
ATOM 723 N N . ILE A 1 88 ? -0.159 -1.432 3.756 1.00 95.88 88 ILE A N 1
ATOM 724 C CA . ILE A 1 88 ? -0.704 -0.085 3.890 1.00 95.88 88 ILE A CA 1
ATOM 725 C C . ILE A 1 88 ? -1.438 0.232 2.597 1.00 95.88 88 ILE A C 1
ATOM 727 O O . ILE A 1 88 ? -0.855 0.111 1.524 1.00 95.88 88 ILE A O 1
ATOM 731 N N . TRP A 1 89 ? -2.695 0.638 2.693 1.00 94.31 89 TRP A N 1
ATOM 732 C CA . TRP A 1 89 ? -3.438 1.207 1.578 1.00 94.31 89 TRP A CA 1
ATOM 733 C C . TRP A 1 89 ? -3.627 2.689 1.838 1.00 94.31 89 TRP A C 1
ATOM 735 O O . TRP A 1 89 ? -4.166 3.067 2.879 1.00 94.31 89 TRP A O 1
ATOM 745 N N . PHE A 1 90 ? -3.178 3.514 0.900 1.00 92.25 90 PHE A N 1
ATOM 746 C CA . PHE A 1 90 ? -3.427 4.946 0.931 1.00 92.25 90 PHE A CA 1
ATOM 747 C C . PHE A 1 90 ? -4.810 5.225 0.357 1.00 92.25 90 PHE A C 1
ATOM 749 O O . PHE A 1 90 ? -5.227 4.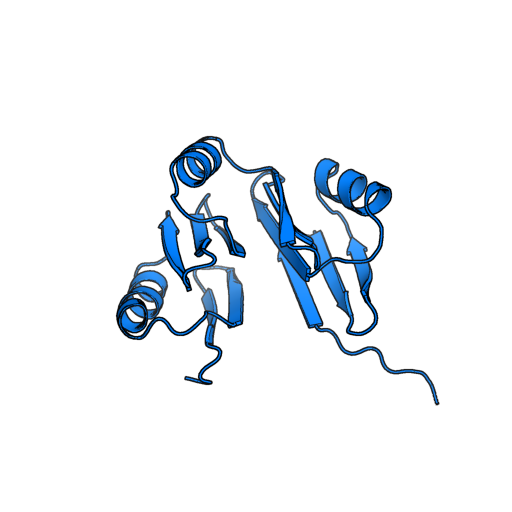622 -0.635 1.00 92.25 90 PHE A O 1
ATOM 756 N N . THR A 1 91 ? -5.532 6.124 1.007 1.00 86.06 91 THR A N 1
ATOM 757 C CA . THR A 1 91 ? -6.800 6.658 0.521 1.00 86.06 91 THR A CA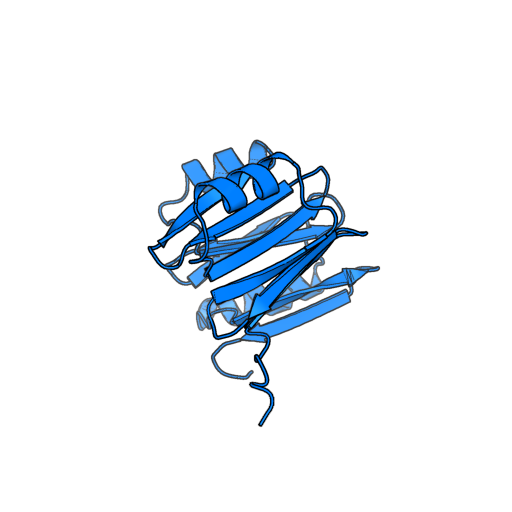 1
ATOM 758 C C . THR A 1 91 ? -6.599 8.115 0.106 1.00 86.06 91 THR A C 1
ATOM 760 O O . THR A 1 91 ? -5.540 8.693 0.343 1.00 86.06 91 THR A O 1
ATOM 763 N N . GLY A 1 92 ? -7.595 8.719 -0.547 1.00 78.75 92 GLY A N 1
ATOM 764 C CA . GLY A 1 92 ? -7.562 10.162 -0.816 1.00 78.75 92 GLY A CA 1
ATOM 765 C C . GLY A 1 92 ? -7.456 10.988 0.475 1.00 78.75 92 GLY A C 1
ATOM 766 O O . GLY A 1 92 ? -7.728 10.471 1.562 1.00 78.75 92 GLY A O 1
ATOM 767 N N . ASP A 1 93 ? -7.067 12.258 0.329 1.00 77.75 93 ASP A N 1
ATOM 768 C CA . ASP A 1 93 ? -7.016 13.267 1.396 1.00 77.75 93 ASP A CA 1
ATOM 769 C C . ASP A 1 93 ? -6.256 12.815 2.663 1.00 77.75 93 ASP A C 1
ATOM 771 O O . ASP A 1 93 ? -6.775 12.892 3.773 1.00 77.75 93 ASP A O 1
ATOM 775 N N . ASP A 1 94 ? -5.030 12.306 2.511 1.00 82.00 94 ASP A N 1
ATOM 776 C CA . ASP A 1 94 ? -4.149 11.843 3.608 1.00 82.00 94 ASP A CA 1
ATOM 777 C C . ASP A 1 94 ? -4.672 10.642 4.428 1.00 82.00 94 ASP A C 1
ATOM 779 O O . ASP A 1 94 ? -4.106 10.267 5.462 1.00 82.00 94 ASP A O 1
ATOM 783 N N . GLY A 1 95 ? -5.751 9.994 3.992 1.00 90.81 95 GLY A N 1
ATOM 784 C CA . GLY A 1 95 ? -6.252 8.810 4.677 1.00 90.81 95 GLY A CA 1
ATOM 785 C C . GLY A 1 95 ? -5.446 7.546 4.367 1.00 90.81 95 GLY A C 1
ATOM 786 O O . GLY A 1 95 ? -4.748 7.426 3.359 1.00 90.81 95 GLY A O 1
ATOM 787 N N . HIS A 1 96 ? -5.524 6.573 5.270 1.00 93.25 96 HIS A N 1
ATOM 788 C CA . HIS A 1 96 ? -4.828 5.300 5.127 1.00 93.25 96 HIS A CA 1
ATOM 789 C C . HIS A 1 96 ? -5.476 4.187 5.944 1.00 93.25 96 HIS A C 1
ATOM 791 O O . HIS A 1 96 ? -6.130 4.417 6.967 1.00 93.25 96 HIS A O 1
ATOM 797 N N . ILE A 1 97 ? -5.224 2.952 5.518 1.00 95.00 97 ILE A N 1
ATOM 798 C CA . ILE A 1 97 ? -5.535 1.726 6.249 1.00 95.00 97 ILE A CA 1
ATOM 799 C C . ILE A 1 97 ? -4.250 0.923 6.387 1.00 95.00 97 ILE A C 1
ATOM 801 O O . ILE A 1 97 ? -3.611 0.599 5.390 1.00 95.00 97 ILE A O 1
ATOM 805 N N . VAL A 1 98 ? -3.897 0.564 7.616 1.00 95.69 98 VAL A N 1
ATOM 806 C CA . VAL A 1 98 ? -2.798 -0.355 7.917 1.00 95.69 98 VAL A CA 1
ATOM 807 C C . VAL A 1 98 ? -3.392 -1.675 8.374 1.00 95.69 98 VAL A C 1
ATOM 809 O O . VAL A 1 98 ? -4.167 -1.706 9.332 1.00 95.69 98 VAL A O 1
ATOM 812 N N . GLN A 1 99 ? -3.001 -2.758 7.713 1.00 95.25 99 GLN A N 1
ATOM 813 C CA . GLN A 1 99 ? -3.150 -4.110 8.235 1.00 95.25 99 GLN A CA 1
ATOM 814 C C . GLN A 1 99 ? -1.814 -4.549 8.812 1.00 95.25 99 GLN A C 1
ATOM 816 O O . GLN A 1 99 ? -0.801 -4.503 8.116 1.00 95.25 99 GLN A O 1
ATOM 821 N N . TYR A 1 100 ? -1.817 -4.983 10.064 1.00 95.12 100 TYR A N 1
ATOM 822 C CA . TYR A 1 100 ? -0.638 -5.506 10.748 1.00 95.12 100 TYR A CA 1
ATOM 823 C C . TYR A 1 100 ? -0.517 -7.024 10.568 1.00 95.12 100 TYR A C 1
ATOM 825 O O . TYR A 1 100 ? -1.444 -7.686 10.093 1.00 95.12 100 TYR A O 1
ATOM 833 N N . GLU A 1 101 ? 0.632 -7.592 10.933 1.00 93.19 101 GLU A N 1
ATOM 834 C CA . GLU A 1 101 ? 0.863 -9.043 10.826 1.00 93.19 101 GLU A CA 1
ATOM 835 C C . GLU A 1 101 ? -0.064 -9.895 11.705 1.00 93.19 101 GLU A C 1
ATOM 837 O O . GLU A 1 101 ? -0.366 -11.033 11.353 1.00 93.19 101 GLU A O 1
ATOM 842 N N . ASP A 1 102 ? -0.581 -9.345 12.806 1.00 92.31 102 ASP A N 1
ATOM 843 C CA . ASP A 1 102 ? -1.597 -9.989 13.652 1.00 92.31 102 ASP A CA 1
ATOM 844 C C . ASP A 1 102 ? -3.024 -9.892 13.072 1.00 92.31 102 ASP A C 1
ATOM 846 O O . ASP A 1 102 ? -3.998 -10.257 13.733 1.00 92.31 102 ASP A O 1
ATOM 850 N N . LEU A 1 103 ? -3.148 -9.399 11.834 1.00 91.12 103 LEU A N 1
ATOM 851 C CA . LEU A 1 103 ? -4.390 -9.128 11.107 1.00 91.12 103 LEU A CA 1
ATOM 852 C C . LEU A 1 103 ? -5.249 -8.006 11.702 1.00 91.12 103 LEU A C 1
ATOM 854 O O . LEU A 1 103 ? -6.339 -7.734 11.185 1.00 91.12 103 LEU A O 1
ATOM 858 N N . SER A 1 104 ? -4.779 -7.323 12.748 1.00 91.38 104 SER A N 1
ATOM 859 C CA . SER A 1 104 ? -5.450 -6.131 13.248 1.00 91.38 104 SER A CA 1
ATOM 860 C C . SER A 1 104 ? -5.386 -5.007 12.211 1.00 91.38 104 SER A C 1
ATOM 862 O O . SER A 1 104 ? -4.484 -4.938 11.369 1.00 91.38 104 SER A O 1
ATOM 864 N N . LEU A 1 105 ? -6.390 -4.129 12.255 1.00 92.75 105 LEU A N 1
ATOM 865 C CA . LEU A 1 105 ? -6.496 -2.982 11.365 1.00 92.75 105 LEU A CA 1
ATOM 866 C C . LEU A 1 105 ? -6.383 -1.688 12.167 1.00 92.75 105 LEU A C 1
ATOM 868 O O . LEU A 1 105 ? -6.976 -1.557 13.240 1.00 92.75 105 LEU A O 1
ATOM 872 N N . SER A 1 106 ? -5.690 -0.710 11.596 1.00 92.44 106 SER A N 1
ATOM 873 C CA . SER A 1 106 ? -5.826 0.696 11.973 1.00 92.44 106 SER A CA 1
ATOM 874 C C . SER A 1 106 ? -6.170 1.516 10.741 1.00 92.44 106 SER A C 1
ATOM 876 O O . SER A 1 106 ? -5.772 1.180 9.629 1.00 92.44 106 SER A O 1
ATOM 878 N N . PHE A 1 107 ? -6.949 2.570 10.930 1.00 91.81 107 PHE A N 1
ATOM 879 C CA . PHE A 1 107 ? -7.431 3.403 9.839 1.00 91.81 107 PHE A CA 1
ATOM 880 C C . PHE A 1 107 ? -7.432 4.869 10.257 1.00 91.81 107 PHE A C 1
ATOM 882 O O . PHE A 1 107 ? -7.638 5.204 11.428 1.00 91.81 107 PHE A O 1
ATOM 889 N N . HIS A 1 108 ? -7.211 5.743 9.286 1.00 92.25 108 HIS A N 1
ATOM 890 C CA . HIS A 1 108 ? -7.238 7.187 9.441 1.00 92.25 108 HIS A CA 1
ATOM 891 C C . HIS A 1 108 ? -7.899 7.810 8.220 1.00 92.25 108 HIS A C 1
ATOM 893 O O . HIS A 1 108 ? -7.623 7.388 7.104 1.00 92.25 108 HIS A O 1
ATOM 899 N N . ASN A 1 109 ? -8.764 8.795 8.458 1.00 90.62 109 ASN A N 1
ATOM 900 C CA . ASN A 1 109 ? -9.443 9.578 7.429 1.00 90.62 109 ASN A CA 1
ATOM 901 C C . ASN A 1 109 ? -10.019 8.750 6.259 1.00 90.62 109 ASN A C 1
ATOM 903 O O . ASN A 1 109 ? -9.827 9.070 5.094 1.00 90.62 109 ASN A O 1
ATOM 907 N N . ILE A 1 110 ? -10.719 7.659 6.587 1.00 91.06 110 ILE A N 1
ATOM 908 C CA . ILE A 1 110 ? -11.455 6.849 5.609 1.00 91.06 110 ILE A CA 1
ATOM 909 C C . ILE A 1 110 ? -12.953 7.129 5.698 1.00 91.06 110 ILE A C 1
ATOM 911 O O . ILE A 1 110 ? -13.450 7.517 6.759 1.00 91.06 110 ILE A O 1
ATOM 915 N N . SER A 1 111 ? -13.684 6.873 4.609 1.00 90.12 111 SER A N 1
ATOM 916 C CA . SER A 1 111 ? -15.140 7.031 4.602 1.00 90.12 111 SER A CA 1
ATOM 917 C C . SER A 1 111 ? -15.801 6.175 5.688 1.00 90.12 111 SER A C 1
ATOM 919 O O . SER A 1 111 ? -15.359 5.064 6.008 1.00 90.12 111 SER A O 1
ATOM 921 N N . ILE A 1 112 ? -16.885 6.698 6.265 1.00 89.81 112 ILE A N 1
ATOM 922 C CA . ILE A 1 112 ? -17.593 6.048 7.375 1.00 89.81 112 ILE A CA 1
ATOM 923 C C . ILE A 1 112 ? -18.114 4.655 6.991 1.00 89.81 112 ILE A C 1
ATOM 925 O O . ILE A 1 112 ? -18.086 3.729 7.803 1.00 89.81 112 ILE A O 1
ATOM 929 N N . ASP A 1 113 ? -18.520 4.477 5.735 1.00 91.00 113 ASP A N 1
ATOM 930 C CA . ASP A 1 113 ? -19.025 3.203 5.227 1.00 91.00 113 ASP A CA 1
ATOM 931 C C . ASP A 1 113 ? -17.919 2.149 5.122 1.00 91.00 113 ASP A C 1
ATOM 933 O O . ASP A 1 113 ? -18.116 1.003 5.545 1.00 91.00 113 ASP A O 1
ATOM 937 N N . LEU A 1 114 ? -16.732 2.531 4.634 1.00 90.94 114 LEU A N 1
ATOM 938 C CA . LEU A 1 114 ? -15.568 1.643 4.617 1.00 90.94 114 LEU A CA 1
ATOM 939 C C . LEU A 1 114 ? -15.138 1.295 6.044 1.00 90.94 114 LEU A C 1
ATOM 941 O O . LEU A 1 114 ? -14.898 0.125 6.354 1.00 90.94 114 LEU A O 1
ATOM 945 N N . HIS A 1 115 ? -15.114 2.289 6.935 1.00 91.00 115 HIS A N 1
ATOM 946 C CA . HIS A 1 115 ? -14.825 2.078 8.349 1.00 91.00 115 HIS A CA 1
ATOM 947 C C . HIS A 1 115 ? -15.776 1.046 8.970 1.00 91.00 115 HIS A C 1
ATOM 949 O O . HIS A 1 115 ? -15.316 0.079 9.580 1.00 91.00 115 HIS A O 1
ATOM 955 N N . HIS A 1 116 ? -17.090 1.185 8.778 1.00 91.50 116 HIS A N 1
ATOM 956 C CA . HIS A 1 116 ? -18.068 0.223 9.289 1.00 91.50 116 HIS A CA 1
ATOM 957 C C . HIS A 1 116 ? -17.891 -1.175 8.686 1.00 91.50 116 HIS A C 1
ATOM 959 O O . HIS A 1 116 ? -17.975 -2.167 9.418 1.00 91.50 116 HIS A O 1
ATOM 965 N N . LYS A 1 117 ? -17.611 -1.276 7.380 1.00 90.56 117 LYS A N 1
ATOM 966 C CA . LYS A 1 117 ? -17.372 -2.562 6.708 1.00 90.56 117 LYS A CA 1
ATOM 967 C C . LYS A 1 117 ? -16.161 -3.291 7.297 1.00 90.56 117 LYS A C 1
ATOM 969 O O . LYS A 1 117 ? -16.263 -4.487 7.579 1.00 90.56 117 LYS A O 1
ATOM 974 N N . LEU A 1 118 ? -15.045 -2.589 7.497 1.00 90.50 118 LEU A N 1
ATOM 975 C CA . LEU A 1 118 ? -13.808 -3.159 8.043 1.00 90.50 118 LEU A CA 1
ATOM 976 C C . LEU A 1 118 ? -13.943 -3.480 9.536 1.00 90.50 118 LEU A C 1
ATOM 978 O O . LEU A 1 118 ? -13.672 -4.606 9.959 1.00 90.50 118 LEU A O 1
ATOM 982 N N . ASN A 1 119 ? -14.440 -2.533 10.333 1.00 88.25 119 ASN A N 1
ATOM 983 C CA . ASN A 1 119 ? -14.596 -2.697 11.779 1.00 88.25 119 ASN A CA 1
ATOM 984 C C . ASN A 1 119 ? -15.599 -3.813 12.127 1.00 88.25 119 ASN A C 1
ATOM 986 O O . ASN A 1 119 ? -15.366 -4.620 13.027 1.00 88.25 119 ASN A O 1
ATOM 990 N N . GLY A 1 120 ? -16.685 -3.940 11.355 1.00 85.50 120 GLY A N 1
ATOM 991 C CA . GLY A 1 120 ? -17.656 -5.026 11.514 1.00 85.50 120 GLY A CA 1
ATOM 992 C C . GLY A 1 120 ? -17.046 -6.423 11.346 1.00 85.50 120 GLY A C 1
ATOM 993 O O . GLY A 1 120 ? -17.553 -7.390 11.917 1.00 85.50 120 GLY A O 1
ATOM 994 N N . ARG A 1 121 ? -15.933 -6.534 10.612 1.00 81.62 121 ARG A N 1
ATOM 995 C CA . ARG A 1 121 ? -15.212 -7.791 10.377 1.00 81.62 121 ARG A CA 1
ATOM 996 C C . ARG A 1 121 ? -14.035 -7.998 11.323 1.00 81.62 121 ARG A C 1
ATOM 998 O O . ARG A 1 121 ? -13.623 -9.143 11.494 1.00 81.62 121 ARG A O 1
ATOM 1005 N N . GLN A 1 122 ? -13.565 -6.960 12.014 1.00 75.25 122 GLN A N 1
ATOM 1006 C CA . GLN A 1 122 ? -12.401 -7.032 12.903 1.00 75.25 122 GLN A CA 1
ATOM 1007 C C . GLN A 1 122 ? -12.554 -8.086 14.012 1.00 75.25 122 GLN A C 1
ATOM 1009 O O . GLN A 1 122 ? -11.581 -8.731 14.378 1.00 75.25 122 GLN A O 1
ATOM 1014 N N . LYS A 1 123 ? -13.776 -8.356 14.492 1.00 73.31 123 LYS A N 1
ATOM 1015 C CA . LYS A 1 123 ? -14.025 -9.418 15.490 1.00 73.31 123 LYS A CA 1
ATOM 1016 C C . LYS A 1 123 ? -13.763 -10.833 14.971 1.00 73.31 123 LYS A C 1
ATOM 1018 O O . LYS A 1 123 ? -13.394 -11.704 15.749 1.00 73.31 123 LYS A O 1
ATOM 1023 N N . SER A 1 124 ? -13.988 -11.067 13.680 1.00 74.81 124 SER A N 1
ATOM 1024 C CA . SER A 1 124 ? -13.695 -12.347 13.023 1.00 74.81 124 SER A CA 1
ATOM 1025 C C . SER A 1 124 ? -12.250 -12.446 12.520 1.00 74.81 124 SER A C 1
ATOM 1027 O O . SER A 1 124 ? -11.873 -13.507 12.035 1.00 74.81 124 SER A O 1
ATOM 1029 N N . LEU A 1 125 ? -11.479 -11.348 12.596 1.00 77.75 125 LEU A N 1
ATOM 1030 C CA . LEU A 1 125 ? -10.113 -11.202 12.072 1.00 77.75 125 LEU A CA 1
ATOM 1031 C C . LEU A 1 125 ? -9.877 -11.803 10.666 1.00 77.75 125 LEU A C 1
ATOM 1033 O O . LEU A 1 125 ? -8.843 -12.434 10.445 1.00 77.75 125 LEU A O 1
ATOM 1037 N N . PRO A 1 126 ? -10.791 -11.652 9.685 1.00 82.69 126 PRO A N 1
ATOM 1038 C CA . PRO A 1 126 ? -10.498 -12.109 8.343 1.00 82.69 126 PRO A CA 1
ATOM 1039 C C . PRO A 1 126 ? -9.454 -11.173 7.733 1.00 82.69 126 PRO A C 1
ATOM 1041 O O . PRO A 1 126 ? -9.623 -9.952 7.714 1.00 82.69 126 PRO A O 1
ATOM 1044 N N . GLU A 1 127 ? -8.375 -11.756 7.218 1.00 88.94 127 GLU A N 1
ATOM 1045 C CA . GLU A 1 127 ? -7.355 -11.020 6.477 1.00 88.94 127 GLU A CA 1
ATOM 1046 C C . GLU A 1 127 ? -8.009 -10.318 5.277 1.00 88.94 127 GLU A C 1
ATOM 1048 O O . GLU A 1 127 ? -8.620 -10.964 4.421 1.00 88.94 127 GLU A O 1
ATOM 1053 N N . VAL A 1 128 ? -7.871 -8.992 5.207 1.00 90.75 128 VAL A N 1
ATOM 1054 C CA . VAL A 1 128 ? -8.118 -8.217 3.986 1.00 90.75 128 VAL A CA 1
ATOM 1055 C C . VAL A 1 128 ? -7.134 -8.696 2.921 1.00 90.75 128 VAL A C 1
ATOM 1057 O O . VAL A 1 128 ? -5.924 -8.499 3.048 1.00 90.75 128 VAL A O 1
ATOM 1060 N N . ALA A 1 129 ? -7.661 -9.373 1.904 1.00 89.12 129 ALA A N 1
ATOM 1061 C CA . ALA A 1 129 ? -6.889 -9.979 0.828 1.00 89.12 129 ALA A CA 1
ATOM 1062 C C . ALA A 1 129 ? -6.464 -8.942 -0.205 1.00 89.12 129 ALA A C 1
ATOM 1064 O O . ALA A 1 129 ? -5.351 -9.035 -0.717 1.00 89.12 129 ALA A O 1
ATOM 1065 N N . ASP A 1 130 ? -7.320 -7.960 -0.464 1.00 87.56 130 ASP A N 1
ATOM 1066 C CA . ASP A 1 130 ? -7.014 -6.825 -1.316 1.00 87.56 130 ASP A CA 1
ATOM 1067 C C . ASP A 1 130 ? -8.002 -5.682 -1.046 1.00 87.56 130 ASP A C 1
ATOM 1069 O O . ASP A 1 130 ? -9.134 -5.912 -0.598 1.00 87.56 130 ASP A O 1
ATOM 1073 N N . LEU A 1 131 ? -7.561 -4.458 -1.304 1.00 89.62 131 LEU A N 1
ATOM 1074 C CA . LEU A 1 131 ? -8.346 -3.242 -1.169 1.00 89.62 131 LEU A CA 1
ATOM 1075 C C . LEU A 1 131 ? -7.933 -2.270 -2.274 1.00 89.62 131 LEU A C 1
ATOM 1077 O O . LEU A 1 131 ? -6.775 -1.865 -2.363 1.00 89.62 131 LEU A O 1
ATOM 1081 N N . ALA A 1 132 ? -8.909 -1.856 -3.073 1.00 85.94 132 ALA A N 1
ATOM 1082 C CA . ALA A 1 132 ? -8.745 -0.838 -4.093 1.00 85.94 132 ALA A CA 1
ATOM 1083 C C . ALA A 1 132 ? -9.575 0.392 -3.726 1.00 85.94 132 ALA A C 1
ATOM 1085 O O . ALA A 1 132 ? -10.764 0.284 -3.408 1.00 85.94 132 ALA A O 1
ATOM 1086 N N . MET A 1 133 ? -8.944 1.560 -3.805 1.00 84.56 133 MET A N 1
ATOM 1087 C CA . MET A 1 133 ? -9.594 2.851 -3.611 1.00 84.56 133 MET A CA 1
ATOM 1088 C C . MET A 1 133 ? -9.865 3.475 -4.977 1.00 84.56 133 MET A C 1
ATOM 1090 O O . MET A 1 133 ? -8.964 3.598 -5.805 1.00 84.56 133 MET A O 1
ATOM 1094 N N . GLY A 1 134 ? -11.116 3.840 -5.222 1.00 74.75 134 GLY A N 1
ATOM 1095 C CA . GLY A 1 134 ? -11.523 4.605 -6.390 1.00 74.75 134 GLY A CA 1
ATOM 1096 C C . GLY A 1 134 ? -11.696 6.086 -6.059 1.00 74.75 134 GLY A C 1
ATOM 1097 O O . GLY A 1 134 ? -11.603 6.520 -4.911 1.00 74.75 134 GLY A O 1
ATOM 1098 N N . MET A 1 135 ? -11.981 6.880 -7.090 1.00 71.25 135 MET A N 1
ATOM 1099 C CA . MET A 1 135 ? -12.337 8.291 -6.921 1.00 71.25 135 MET A CA 1
ATOM 1100 C C . MET A 1 135 ? -13.677 8.432 -6.175 1.00 71.25 135 MET A C 1
ATOM 1102 O O . MET A 1 135 ? -14.519 7.532 -6.226 1.00 71.25 135 MET A O 1
ATOM 1106 N N . ASN A 1 136 ? -13.903 9.583 -5.532 1.00 73.25 136 ASN A N 1
ATOM 1107 C CA . ASN A 1 136 ? -15.177 9.949 -4.892 1.00 73.25 136 ASN A CA 1
ATOM 1108 C C . ASN A 1 136 ? -15.665 8.936 -3.838 1.00 73.25 136 ASN A C 1
ATOM 1110 O O . ASN A 1 136 ? -16.804 8.480 -3.900 1.00 73.25 136 ASN A O 1
ATOM 1114 N N . GLU A 1 137 ? -14.792 8.553 -2.901 1.00 75.56 137 GLU A N 1
ATOM 1115 C CA . GLU A 1 137 ? -15.108 7.628 -1.794 1.00 75.56 137 GLU A CA 1
ATOM 1116 C C . GLU A 1 137 ? -15.567 6.224 -2.225 1.00 75.56 137 GLU A C 1
ATOM 1118 O O . GLU A 1 137 ? -16.096 5.459 -1.415 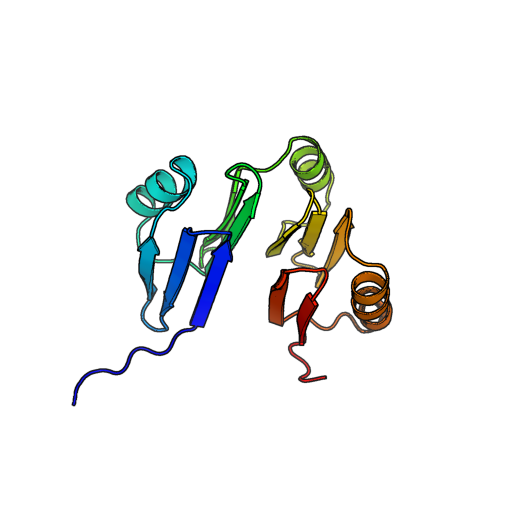1.00 75.56 137 GLU A O 1
ATOM 1123 N N . THR A 1 138 ? -15.350 5.846 -3.486 1.00 85.50 138 THR A N 1
ATOM 1124 C CA . THR A 1 138 ? -15.616 4.482 -3.941 1.00 85.50 138 THR A CA 1
ATOM 1125 C C . THR A 1 138 ? -14.483 3.555 -3.526 1.00 85.50 138 THR A C 1
ATOM 1127 O O . THR A 1 138 ? -13.313 3.931 -3.494 1.00 85.50 138 THR A O 1
ATOM 1130 N N . TRP A 1 139 ? -14.827 2.321 -3.181 1.00 90.25 139 TRP A N 1
ATOM 1131 C CA . TRP A 1 139 ? -13.854 1.323 -2.764 1.00 90.25 139 TRP A CA 1
ATOM 1132 C C . TRP A 1 139 ? -14.347 -0.073 -3.109 1.00 90.25 139 TRP A C 1
ATOM 1134 O O . TRP A 1 139 ? -15.548 -0.341 -3.197 1.00 90.25 139 TRP A O 1
ATOM 1144 N N . TRP A 1 140 ? -13.393 -0.977 -3.275 1.00 89.88 140 TRP A N 1
ATOM 1145 C CA . TRP A 1 140 ? -13.631 -2.406 -3.352 1.00 89.88 140 TRP A CA 1
ATOM 1146 C C . TRP A 1 140 ? -12.696 -3.108 -2.380 1.00 89.88 140 TRP A C 1
ATOM 1148 O O . TRP A 1 140 ? -11.518 -2.775 -2.299 1.00 89.88 140 TRP A O 1
ATOM 1158 N N . VAL A 1 141 ? -13.223 -4.080 -1.641 1.00 91.38 141 VAL A N 1
ATOM 1159 C CA . VAL A 1 141 ? -12.462 -4.865 -0.670 1.00 91.38 141 VAL A CA 1
ATOM 1160 C C . VAL A 1 141 ? -12.782 -6.337 -0.846 1.00 91.38 141 VAL A C 1
ATOM 1162 O O . VAL A 1 141 ? -13.949 -6.711 -0.999 1.00 91.38 141 VAL A O 1
ATOM 1165 N N . SER A 1 142 ? -11.754 -7.173 -0.771 1.00 90.94 142 SER A N 1
ATOM 1166 C CA . SER A 1 142 ? -11.904 -8.615 -0.632 1.00 90.94 142 SER A CA 1
ATOM 1167 C C . SER A 1 142 ? -11.261 -9.100 0.654 1.00 90.94 142 SER A C 1
ATOM 1169 O O . SER A 1 142 ? -10.251 -8.578 1.129 1.00 90.94 142 SER A O 1
ATOM 1171 N N . PHE A 1 143 ? -11.858 -10.137 1.221 1.00 91.38 143 PHE A N 1
ATOM 1172 C CA . PHE A 1 143 ? -11.351 -10.829 2.393 1.00 91.38 143 PHE A CA 1
ATOM 1173 C C . PHE A 1 143 ? -10.930 -12.237 1.982 1.00 91.38 143 PHE A C 1
ATOM 1175 O O . PHE A 1 143 ? -11.542 -12.839 1.096 1.00 91.38 143 PHE A O 1
ATOM 1182 N N . LYS A 1 144 ? -9.905 -12.797 2.631 1.00 89.81 144 LYS A N 1
ATOM 1183 C CA . LYS A 1 144 ? -9.422 -14.152 2.308 1.00 89.81 144 LYS A CA 1
ATOM 1184 C C . LYS A 1 144 ? -10.442 -15.257 2.566 1.00 89.81 144 LYS A C 1
ATOM 1186 O O . LYS A 1 144 ? -10.302 -16.348 2.026 1.00 89.81 144 LYS A O 1
ATOM 1191 N N . ASP A 1 145 ? -11.466 -14.983 3.366 1.00 88.69 145 ASP A N 1
ATOM 1192 C CA . ASP A 1 145 ? -12.582 -15.901 3.594 1.00 88.69 145 ASP A CA 1
ATOM 1193 C C . ASP A 1 145 ? -13.658 -15.850 2.488 1.00 88.69 145 ASP A C 1
ATOM 1195 O O . ASP A 1 145 ? -14.650 -16.577 2.566 1.00 88.69 145 ASP A O 1
ATOM 1199 N N . GLY A 1 146 ? -13.469 -15.012 1.462 1.00 80.38 146 GLY A N 1
ATOM 1200 C CA . GLY A 1 146 ? -14.345 -14.903 0.296 1.00 80.38 146 GLY A CA 1
ATOM 1201 C C . GLY A 1 146 ? -15.676 -14.186 0.545 1.00 80.38 146 GLY A C 1
ATOM 1202 O O . GLY A 1 146 ? -16.581 -14.325 -0.277 1.00 80.38 146 GLY A O 1
ATOM 1203 N N . ARG A 1 147 ? -15.830 -13.461 1.662 1.00 65.94 147 ARG A N 1
ATOM 1204 C CA . ARG A 1 147 ? -17.089 -12.800 2.069 1.00 65.94 147 ARG A CA 1
ATOM 1205 C C . ARG A 1 147 ? -16.999 -11.286 2.152 1.00 65.94 147 ARG A C 1
ATOM 1207 O O . ARG A 1 147 ? -15.997 -10.807 2.720 1.00 65.94 147 ARG A O 1
#

Secondary structure (DSSP, 8-state):
----PPEEEEEEETTEEEEEETTS-EEEES--HHHHHHHHHH-S-EEEEEE-STT-EEEEETTS-EEEE--HHHHHHHTT-SS-EEEEEE-STT-EEEEETTS-EEEES--HHHHHHHHHHHTT---EEEEEE-STT-EEEEETT--